Protein AF-A0A0B2RLR5-F1 (afdb_monomer_lite)

Radius of gyrat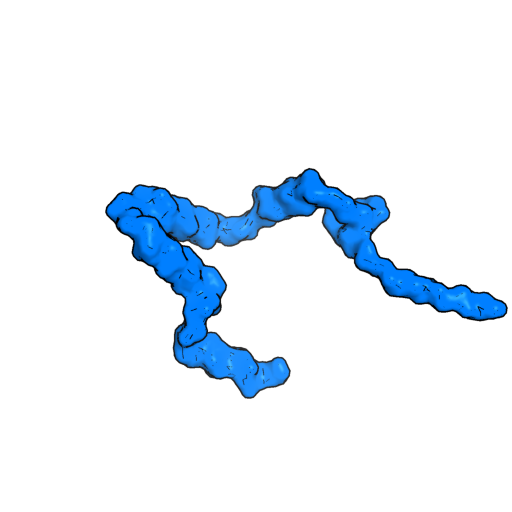ion: 19.92 Å; chains: 1; bounding box: 48×34×47 Å

Secondary structure (DSSP, 8-state):
----PPP----TTSTT----HHHHHHHHHHS---HHHHHHHHHHHHS---HHHHHHHHHHHTT-S--TTGGGTSS--

Organism: Glycine soja (NCBI:txid3848)

Sequence (77 aa):
MHQAENDAWIWKSDSSGIFSVRNAYAVLAHQNFDAEEGNFFKYIWKVSVPSNVTAFVWKLSLDRVQTRVNLKRGMWH

pLDDT: mean 75.5, std 14.92, range [38.72, 94.25]

InterPro domains:
  IPR026960 Reverse transcriptase zinc-bindin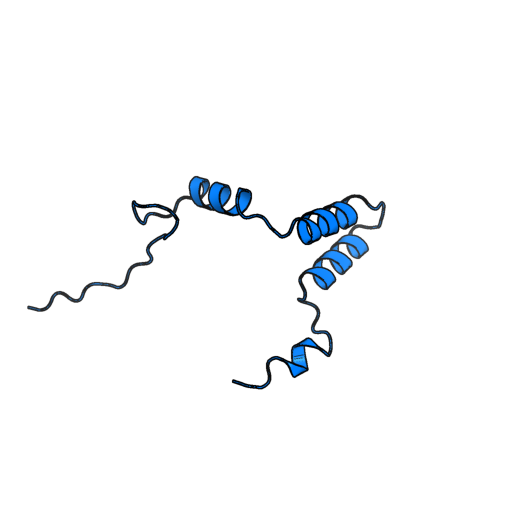g domain [PF13966] (19-76)

Foldseek 3Di:
DPDPDDDDQFDPQDPVSDDDPVSVVVVVVPPPPPPVVVVVLVVLVPDPDPPVVSVVVVCVVVVVPPDVVVVVVPPDD

Structure (mmCIF, N/CA/C/O backbone):
data_AF-A0A0B2RLR5-F1
#
_entry.id   AF-A0A0B2RLR5-F1
#
loop_
_atom_site.group_PDB
_atom_site.id
_atom_site.type_symbol
_atom_site.label_atom_id
_atom_site.label_alt_id
_atom_site.label_comp_id
_atom_site.label_asym_id
_atom_site.label_entity_id
_atom_site.label_seq_id
_atom_site.pdbx_PDB_ins_code
_atom_site.Cartn_x
_atom_site.Cartn_y
_atom_site.Cartn_z
_atom_site.occupancy
_atom_site.B_iso_or_equiv
_atom_site.auth_seq_id
_atom_site.auth_comp_id
_atom_site.auth_asym_id
_atom_site.auth_atom_id
_atom_site.pdbx_PDB_model_num
ATOM 1 N N . MET A 1 1 ? 31.347 -12.839 -30.718 1.00 38.72 1 MET A N 1
ATOM 2 C CA . MET A 1 1 ? 31.296 -12.077 -29.457 1.00 38.72 1 MET A CA 1
ATOM 3 C C . MET A 1 1 ? 29.883 -12.222 -28.924 1.00 38.72 1 MET A C 1
ATOM 5 O O . MET A 1 1 ? 28.969 -11.810 -29.622 1.00 38.72 1 MET A O 1
ATOM 9 N N . HIS A 1 2 ? 29.688 -12.904 -27.795 1.00 53.62 2 HIS A N 1
ATOM 10 C CA . HIS A 1 2 ? 28.371 -12.968 -27.159 1.00 53.62 2 HIS A CA 1
ATOM 11 C C . HIS A 1 2 ? 28.143 -11.628 -26.472 1.00 53.62 2 HIS A C 1
ATOM 13 O O . HIS A 1 2 ? 28.862 -11.281 -25.538 1.00 53.62 2 HIS A O 1
ATOM 19 N N . GLN A 1 3 ? 27.211 -10.845 -27.000 1.00 55.88 3 GLN A N 1
ATOM 20 C CA . GLN A 1 3 ? 26.764 -9.634 -26.339 1.00 55.88 3 GLN A CA 1
ATOM 21 C C . GLN A 1 3 ? 26.013 -10.082 -25.086 1.00 55.88 3 GLN A C 1
ATOM 23 O O . GLN A 1 3 ? 25.024 -10.801 -25.193 1.00 55.88 3 GLN A O 1
ATOM 28 N N . ALA A 1 4 ? 26.539 -9.747 -23.909 1.00 65.88 4 ALA A N 1
ATOM 29 C CA . ALA A 1 4 ? 25.820 -9.955 -22.664 1.00 65.88 4 ALA A CA 1
ATOM 30 C C . ALA A 1 4 ? 24.570 -9.068 -22.718 1.00 65.88 4 ALA A C 1
ATOM 32 O O . ALA A 1 4 ? 24.680 -7.841 -22.681 1.00 65.88 4 ALA A O 1
ATOM 33 N N . GLU A 1 5 ? 23.399 -9.675 -22.903 1.00 74.12 5 GLU A N 1
ATOM 34 C CA . GLU A 1 5 ? 22.141 -8.968 -22.700 1.00 74.12 5 GLU A CA 1
ATOM 35 C C . GLU A 1 5 ? 22.085 -8.550 -21.230 1.00 74.12 5 GLU A C 1
ATOM 37 O O . GLU A 1 5 ? 22.259 -9.371 -20.330 1.00 74.12 5 GLU A O 1
ATOM 42 N N . ASN A 1 6 ? 21.925 -7.250 -20.989 1.00 80.31 6 ASN A N 1
ATOM 43 C CA . ASN A 1 6 ? 21.708 -6.750 -19.641 1.00 80.31 6 ASN A CA 1
ATOM 44 C C . ASN A 1 6 ? 20.276 -7.079 -19.229 1.00 80.31 6 ASN A C 1
ATOM 46 O O . ASN A 1 6 ? 19.336 -6.743 -19.953 1.00 80.31 6 ASN A O 1
ATOM 50 N N . ASP A 1 7 ? 20.118 -7.666 -18.046 1.00 85.88 7 ASP A N 1
ATOM 51 C CA . ASP A 1 7 ? 18.804 -7.856 -17.445 1.00 85.88 7 ASP A CA 1
ATOM 52 C C . ASP A 1 7 ? 18.103 -6.502 -17.276 1.00 85.88 7 ASP A C 1
ATOM 54 O O . ASP A 1 7 ? 18.656 -5.546 -16.721 1.00 85.88 7 ASP A O 1
ATOM 58 N N . ALA A 1 8 ? 16.863 -6.425 -17.757 1.00 85.94 8 ALA A N 1
ATOM 59 C CA . ALA A 1 8 ? 16.028 -5.238 -17.669 1.00 85.94 8 ALA A CA 1
ATOM 60 C C . ALA A 1 8 ? 14.678 -5.567 -17.023 1.00 85.94 8 ALA A C 1
ATOM 62 O O . ALA A 1 8 ? 14.083 -6.621 -17.254 1.00 85.94 8 ALA A O 1
ATOM 63 N N . TRP A 1 9 ? 14.165 -4.627 -16.230 1.00 88.81 9 TRP A N 1
ATOM 64 C CA . TRP A 1 9 ? 12.820 -4.720 -15.673 1.00 88.81 9 TRP A CA 1
ATOM 65 C C . TRP A 1 9 ? 11.787 -4.359 -16.738 1.00 88.81 9 TRP A C 1
ATOM 67 O O . TRP A 1 9 ? 11.782 -3.239 -17.245 1.00 88.81 9 TRP A O 1
ATOM 77 N N . ILE A 1 10 ? 10.893 -5.301 -17.042 1.00 92.62 10 ILE A N 1
ATOM 78 C CA . ILE A 1 10 ? 9.802 -5.118 -18.004 1.00 92.62 10 ILE A CA 1
ATOM 79 C C . ILE A 1 10 ? 8.478 -5.049 -17.247 1.00 92.62 10 ILE A C 1
ATOM 81 O O . ILE A 1 10 ? 8.133 -5.941 -16.464 1.00 92.62 10 ILE A O 1
ATOM 85 N N . TRP A 1 11 ? 7.714 -3.988 -17.492 1.00 94.06 11 TRP A N 1
ATOM 86 C CA . TRP A 1 11 ? 6.383 -3.824 -16.929 1.00 94.06 11 TRP A CA 1
ATOM 87 C C . TRP A 1 11 ? 5.374 -4.708 -17.668 1.00 94.06 11 TRP A C 1
ATOM 89 O O . TRP A 1 11 ? 5.042 -4.459 -18.821 1.00 94.06 11 TRP A O 1
ATOM 99 N N . LYS A 1 12 ? 4.865 -5.748 -17.000 1.00 91.81 12 LYS A N 1
ATOM 100 C CA . LYS A 1 12 ? 4.004 -6.766 -17.632 1.00 91.81 12 LYS A CA 1
ATOM 101 C C . LYS A 1 12 ? 2.588 -6.294 -17.961 1.00 91.81 12 LYS A C 1
ATOM 103 O O . LYS A 1 12 ? 1.920 -6.928 -18.769 1.00 91.81 12 LYS A O 1
ATOM 108 N N . SER A 1 13 ? 2.117 -5.218 -17.333 1.00 88.69 13 SER A N 1
ATOM 109 C CA . SER A 1 13 ? 0.753 -4.716 -17.545 1.00 88.69 13 SER A CA 1
ATOM 110 C C . SER A 1 13 ? 0.632 -3.795 -18.765 1.00 88.69 13 SER A C 1
ATOM 112 O O . SER A 1 13 ? -0.431 -3.226 -18.995 1.00 88.69 13 SER A O 1
ATOM 114 N N . ASP A 1 14 ? 1.710 -3.614 -19.531 1.00 90.19 14 ASP A N 1
ATOM 115 C CA . ASP A 1 14 ? 1.737 -2.831 -20.763 1.00 90.19 14 ASP A CA 1
ATOM 116 C C . ASP A 1 14 ? 2.507 -3.597 -21.844 1.00 90.19 14 ASP A C 1
ATOM 118 O O . ASP A 1 14 ? 3.600 -4.101 -21.592 1.00 90.19 14 ASP A O 1
ATOM 122 N N . SER A 1 15 ? 1.964 -3.678 -23.060 1.00 90.25 15 SER A N 1
ATOM 123 C CA . SER A 1 15 ? 2.609 -4.391 -24.170 1.00 90.25 15 SER A CA 1
ATOM 124 C C . SER A 1 15 ? 3.910 -3.737 -24.640 1.00 90.25 15 SER A C 1
ATOM 126 O O . SER A 1 15 ? 4.727 -4.402 -25.268 1.00 90.25 15 SER A O 1
ATOM 128 N N . SER A 1 16 ? 4.116 -2.448 -24.349 1.00 92.06 16 SER A N 1
ATOM 129 C CA . SER A 1 16 ? 5.392 -1.766 -24.595 1.00 92.06 16 SER A CA 1
ATOM 130 C C . SER A 1 16 ? 6.488 -2.179 -23.610 1.00 92.06 16 SER A C 1
ATOM 132 O O . SER A 1 16 ? 7.658 -1.891 -23.845 1.00 92.06 16 SER A O 1
ATOM 134 N N . GLY A 1 17 ? 6.124 -2.818 -22.492 1.00 92.00 17 GLY A N 1
ATOM 135 C CA . GLY A 1 17 ? 7.053 -3.165 -21.422 1.00 92.00 17 GLY A CA 1
ATOM 136 C C . GLY A 1 17 ? 7.503 -1.980 -20.562 1.00 92.00 17 GLY A C 1
ATOM 137 O O . GLY A 1 17 ? 8.293 -2.170 -19.637 1.00 92.00 17 GLY A O 1
ATOM 138 N N . ILE A 1 18 ? 7.012 -0.766 -20.834 1.00 94.12 18 ILE A N 1
ATOM 139 C CA . ILE A 1 18 ? 7.437 0.468 -20.167 1.00 94.12 18 ILE A CA 1
ATOM 140 C C . ILE A 1 18 ? 6.521 0.771 -18.981 1.00 94.12 18 ILE A C 1
ATOM 142 O O . ILE A 1 18 ? 5.293 0.773 -19.082 1.00 94.12 18 ILE A O 1
ATOM 146 N N . PHE A 1 19 ? 7.129 1.088 -17.840 1.00 93.12 19 PHE A N 1
ATOM 147 C CA . PHE A 1 19 ? 6.392 1.556 -16.676 1.00 93.12 19 PHE A CA 1
ATOM 148 C C . PHE A 1 19 ? 5.890 2.992 -16.871 1.00 93.12 19 PHE A C 1
ATOM 150 O O . PHE A 1 19 ? 6.642 3.889 -17.254 1.00 93.12 19 PHE A O 1
ATOM 157 N N . SER A 1 20 ? 4.636 3.244 -16.496 1.00 94.25 20 SER A N 1
ATOM 158 C CA . SER A 1 20 ? 4.134 4.600 -16.278 1.00 94.25 20 SER A CA 1
ATOM 159 C C . SER A 1 20 ? 3.229 4.650 -15.053 1.00 94.25 20 SER A C 1
ATOM 161 O O . SER A 1 20 ? 2.436 3.739 -14.815 1.00 94.25 20 SER A O 1
ATOM 163 N N . VAL A 1 21 ? 3.302 5.749 -14.295 1.00 93.25 21 VAL A N 1
ATOM 164 C CA . VAL A 1 21 ? 2.471 5.963 -13.094 1.00 93.25 21 VAL A CA 1
ATOM 165 C C . VAL A 1 21 ? 0.984 5.898 -13.435 1.00 93.25 21 VAL A C 1
ATOM 167 O O . VAL A 1 21 ? 0.199 5.310 -12.696 1.00 93.25 21 VAL A O 1
ATOM 170 N N . ARG A 1 22 ? 0.598 6.459 -14.587 1.00 93.06 22 ARG A N 1
ATOM 171 C CA . ARG A 1 22 ? -0.786 6.455 -15.066 1.00 93.06 22 ARG A CA 1
ATOM 172 C C . ARG A 1 22 ? -1.307 5.035 -15.284 1.00 93.06 22 ARG A C 1
ATOM 174 O O . ARG A 1 22 ? -2.381 4.716 -14.782 1.00 93.06 22 ARG A O 1
ATOM 181 N N . ASN A 1 23 ? -0.569 4.204 -16.024 1.00 90.75 23 ASN A N 1
ATOM 182 C CA . ASN A 1 23 ? -0.994 2.830 -16.288 1.00 90.75 23 ASN A CA 1
ATOM 183 C C . ASN A 1 23 ? -0.950 1.994 -14.998 1.00 90.75 23 ASN A C 1
ATOM 185 O O . ASN A 1 23 ? -1.908 1.300 -14.679 1.00 90.75 23 ASN A O 1
ATOM 189 N N . ALA A 1 24 ? 0.094 2.147 -14.180 1.00 91.94 24 ALA A N 1
ATOM 190 C CA . ALA A 1 24 ? 0.179 1.480 -12.883 1.00 91.94 24 ALA A CA 1
ATOM 191 C C . ALA A 1 24 ? -1.030 1.786 -11.984 1.00 91.94 24 ALA A C 1
ATOM 193 O O . ALA A 1 24 ? -1.618 0.870 -11.413 1.00 91.94 24 ALA A O 1
ATOM 194 N N . TYR A 1 25 ? -1.448 3.051 -11.901 1.00 90.31 25 TYR A N 1
ATOM 195 C CA . TYR A 1 25 ? -2.624 3.426 -11.122 1.00 90.31 25 TYR A CA 1
ATOM 196 C C . TYR A 1 25 ? -3.917 2.855 -11.708 1.00 90.31 25 TYR A C 1
ATOM 198 O O . TYR A 1 25 ? -4.749 2.368 -10.954 1.00 90.31 25 TYR A O 1
ATOM 206 N N . ALA A 1 26 ? -4.081 2.862 -13.035 1.00 88.25 26 ALA A N 1
ATOM 207 C CA . ALA A 1 26 ? -5.241 2.249 -13.683 1.00 88.25 26 ALA A CA 1
ATOM 208 C C . ALA A 1 26 ? -5.325 0.744 -13.375 1.00 88.25 26 ALA A C 1
ATOM 210 O O . ALA A 1 26 ? -6.379 0.253 -12.984 1.00 88.25 26 ALA A O 1
ATOM 211 N N . VAL A 1 27 ? -4.200 0.029 -13.462 1.00 89.69 27 VAL A N 1
ATOM 212 C CA . VAL A 1 27 ? -4.115 -1.395 -13.106 1.00 89.69 27 VAL A CA 1
ATOM 213 C C . VAL A 1 27 ? -4.511 -1.625 -11.648 1.00 89.69 27 VAL A C 1
ATOM 215 O O . VAL A 1 27 ? -5.295 -2.525 -11.373 1.00 89.69 27 VAL A O 1
ATOM 218 N N . LEU A 1 28 ? -4.016 -0.804 -10.719 1.00 85.69 28 LEU A N 1
ATOM 219 C CA . LEU A 1 28 ? -4.355 -0.915 -9.296 1.00 85.69 28 LEU A CA 1
ATOM 220 C C . LEU A 1 28 ? -5.814 -0.552 -9.005 1.00 85.69 28 LEU A C 1
ATOM 222 O O . LEU A 1 28 ? -6.444 -1.183 -8.168 1.00 85.69 28 LEU A O 1
ATOM 226 N N . ALA A 1 29 ? -6.363 0.445 -9.694 1.00 81.88 29 ALA A N 1
ATOM 227 C CA . ALA A 1 29 ? -7.749 0.865 -9.520 1.00 81.88 29 ALA A CA 1
ATOM 228 C C . ALA A 1 29 ? -8.749 -0.167 -10.069 1.00 81.88 29 ALA A C 1
ATOM 230 O O . ALA A 1 29 ? -9.875 -0.243 -9.583 1.00 81.88 29 ALA A O 1
ATOM 231 N N . HIS A 1 30 ? -8.345 -0.948 -11.076 1.00 78.81 30 HIS A N 1
ATOM 232 C CA . HIS A 1 30 ? -9.140 -2.032 -11.658 1.00 78.81 30 HIS A CA 1
ATOM 233 C C . HIS A 1 30 ? -8.854 -3.408 -11.045 1.00 78.81 30 HIS A C 1
ATOM 235 O O . HIS A 1 30 ? -9.564 -4.365 -11.353 1.00 78.81 30 HIS A O 1
ATOM 241 N N . GLN A 1 31 ? -7.846 -3.529 -10.176 1.00 74.12 31 GLN A N 1
ATOM 242 C CA . GLN A 1 31 ? -7.731 -4.698 -9.317 1.00 74.12 31 GLN A CA 1
ATOM 243 C C . GLN A 1 31 ? -8.901 -4.664 -8.338 1.00 74.12 31 GLN A C 1
ATOM 245 O O . GLN A 1 31 ? -9.008 -3.768 -7.501 1.00 74.12 31 GLN A O 1
ATOM 250 N N . ASN A 1 32 ? -9.790 -5.649 -8.462 1.00 61.47 32 ASN A N 1
ATOM 251 C CA . ASN A 1 32 ? -10.769 -5.939 -7.429 1.00 61.47 32 ASN A CA 1
ATOM 252 C C . ASN A 1 32 ? -9.991 -6.387 -6.189 1.00 61.47 32 ASN A C 1
ATOM 254 O O . ASN A 1 32 ? -9.726 -7.572 -6.015 1.00 61.47 32 ASN A O 1
ATOM 258 N N . PHE A 1 33 ? -9.609 -5.435 -5.337 1.00 61.66 33 PHE A N 1
ATOM 259 C CA . PHE A 1 33 ? -9.456 -5.727 -3.919 1.00 61.66 33 PHE A CA 1
ATOM 260 C C . PHE A 1 33 ? -10.764 -6.378 -3.498 1.00 61.66 33 PHE A C 1
ATOM 262 O O . PHE A 1 33 ? -11.825 -5.845 -3.850 1.00 61.66 33 PHE A O 1
ATOM 269 N N . ASP A 1 34 ? -10.691 -7.545 -2.854 1.00 60.12 34 ASP A N 1
ATOM 270 C CA . ASP A 1 34 ? -11.877 -8.302 -2.469 1.00 60.12 34 ASP A CA 1
ATOM 271 C C . ASP A 1 34 ? -12.917 -7.330 -1.917 1.00 60.12 34 ASP A C 1
ATOM 273 O O . ASP A 1 34 ? -12.611 -6.480 -1.073 1.00 60.12 34 ASP A O 1
ATOM 277 N N . ALA A 1 35 ? -14.137 -7.379 -2.458 1.00 62.41 35 ALA A N 1
ATOM 278 C CA . ALA A 1 35 ? -15.165 -6.393 -2.130 1.00 62.41 35 ALA A CA 1
ATOM 279 C C . ALA A 1 35 ? -15.379 -6.300 -0.605 1.00 62.41 35 ALA A C 1
ATOM 281 O O . ALA A 1 35 ? -15.730 -5.242 -0.082 1.00 62.41 35 ALA A O 1
ATOM 282 N N . GLU A 1 36 ? -15.103 -7.390 0.113 1.00 62.12 36 GLU A N 1
ATOM 283 C CA . GLU A 1 36 ? -15.072 -7.466 1.570 1.00 62.12 36 GLU A CA 1
ATOM 284 C C . GLU A 1 36 ? -13.960 -6.611 2.211 1.00 62.12 36 GLU A C 1
ATOM 286 O O . GLU A 1 36 ? -14.254 -5.847 3.133 1.00 62.12 36 GLU A O 1
ATOM 291 N N . GLU A 1 37 ? -12.724 -6.636 1.699 1.00 64.38 37 GLU A N 1
ATOM 292 C CA . GLU A 1 37 ? -11.612 -5.803 2.188 1.00 64.38 37 GLU A CA 1
ATOM 293 C C . GLU A 1 37 ? -11.867 -4.312 1.939 1.00 64.38 37 GLU A C 1
ATOM 295 O O . GLU A 1 37 ? -11.732 -3.482 2.846 1.00 64.38 37 GLU A O 1
ATOM 300 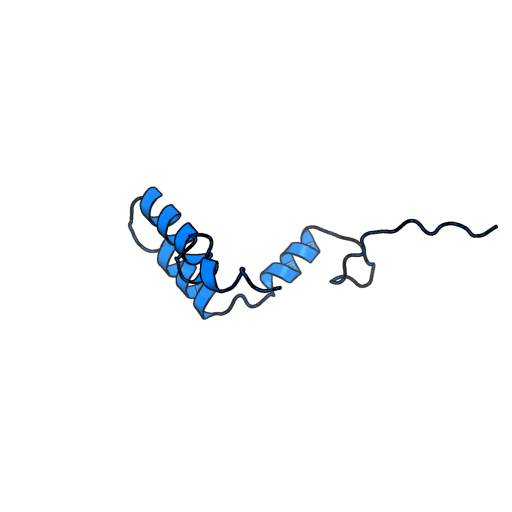N N . GLY A 1 38 ? -12.303 -3.956 0.726 1.00 68.62 38 GLY A N 1
ATOM 301 C CA . GLY A 1 38 ? -12.632 -2.571 0.377 1.00 68.62 38 GLY A CA 1
ATOM 302 C C . GLY A 1 38 ? -13.752 -1.999 1.254 1.00 68.62 38 GLY A C 1
ATOM 303 O O . GLY A 1 38 ? -13.678 -0.853 1.715 1.00 68.62 38 GLY A O 1
ATOM 304 N N . ASN A 1 39 ? -14.769 -2.814 1.551 1.00 71.88 39 ASN A N 1
ATOM 305 C CA . ASN A 1 39 ? -15.845 -2.444 2.466 1.00 71.88 39 ASN A CA 1
ATOM 306 C C . ASN A 1 39 ? -15.343 -2.300 3.907 1.00 71.88 39 ASN A C 1
ATOM 308 O O . ASN A 1 39 ? -15.669 -1.310 4.563 1.00 71.88 39 ASN A O 1
ATOM 312 N N . PHE A 1 40 ? -14.507 -3.221 4.387 1.00 76.75 40 PHE A N 1
ATOM 313 C CA . PHE A 1 40 ? -13.933 -3.174 5.729 1.00 76.75 40 PHE A CA 1
ATOM 314 C C . PHE A 1 40 ? -13.123 -1.886 5.983 1.00 76.75 40 PHE A C 1
ATOM 316 O O . PHE A 1 40 ? -13.376 -1.175 6.962 1.00 76.75 40 PHE A O 1
ATOM 323 N N . PHE A 1 41 ? -12.224 -1.501 5.069 1.00 77.00 41 PHE A N 1
ATOM 324 C CA . PHE A 1 41 ? -11.475 -0.245 5.204 1.00 77.00 41 PHE A CA 1
ATOM 325 C C . PHE A 1 41 ? -12.384 0.983 5.128 1.00 77.00 41 PHE A C 1
ATOM 327 O O . PHE A 1 41 ? -12.204 1.936 5.887 1.00 77.00 41 PHE A O 1
ATOM 334 N N . LYS A 1 42 ? -13.417 0.958 4.278 1.00 80.62 42 LYS A N 1
ATOM 335 C CA . LYS A 1 42 ? -14.425 2.025 4.222 1.00 80.62 42 LYS A CA 1
ATOM 336 C C . LYS A 1 42 ? -15.155 2.197 5.556 1.00 80.62 42 LYS A C 1
ATOM 338 O O . LYS A 1 42 ? -15.479 3.328 5.911 1.00 80.62 42 LYS A O 1
ATOM 343 N N . TYR A 1 43 ? -15.405 1.118 6.301 1.00 82.00 43 TYR A N 1
ATOM 344 C CA . TYR A 1 43 ? -15.974 1.209 7.646 1.00 82.00 43 TYR A CA 1
ATOM 345 C C . TYR A 1 43 ? -14.992 1.830 8.641 1.00 82.00 43 TYR A C 1
ATOM 347 O O . TYR A 1 43 ? -15.398 2.739 9.360 1.00 82.00 43 TYR A O 1
ATOM 355 N N . ILE A 1 44 ? -13.710 1.443 8.628 1.00 83.38 44 ILE A N 1
ATOM 356 C CA . ILE A 1 4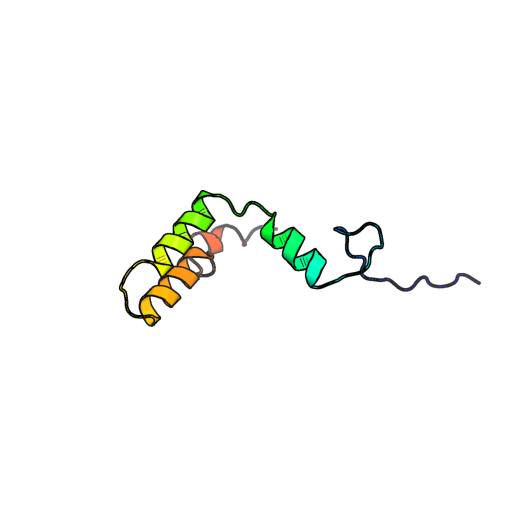4 ? -12.677 2.043 9.497 1.00 83.38 44 ILE A CA 1
ATOM 357 C C . ILE A 1 44 ? -12.662 3.572 9.377 1.00 83.38 44 ILE A C 1
ATOM 359 O O . ILE A 1 44 ? -12.662 4.272 10.388 1.00 83.38 44 ILE A O 1
ATOM 363 N N . TRP A 1 45 ? -12.688 4.095 8.150 1.00 83.00 45 TRP A N 1
ATOM 364 C CA . TRP A 1 45 ? -12.625 5.539 7.899 1.00 83.00 45 TRP A CA 1
ATOM 365 C C . TRP A 1 45 ? -13.942 6.283 8.164 1.00 83.00 45 TRP A C 1
ATOM 367 O O . TRP A 1 45 ? -13.939 7.509 8.244 1.00 83.00 45 TRP A O 1
ATOM 377 N N . LYS A 1 46 ? -15.070 5.572 8.291 1.00 83.81 46 LYS A N 1
ATOM 378 C CA . LYS A 1 46 ? -16.393 6.162 8.562 1.00 83.81 46 LYS A CA 1
ATOM 379 C C . LYS A 1 46 ? -16.716 6.296 10.045 1.00 83.81 46 LYS A C 1
ATOM 381 O O . LYS A 1 46 ? -17.581 7.097 10.397 1.00 83.81 46 LYS A O 1
ATOM 386 N N . VAL A 1 47 ? -16.096 5.495 10.907 1.00 83.00 47 VAL A N 1
ATOM 387 C CA . VAL A 1 47 ? -16.371 5.546 12.346 1.00 83.00 47 VAL A CA 1
ATOM 388 C C . VAL A 1 47 ? -15.767 6.826 12.930 1.00 83.00 47 VAL A C 1
ATOM 390 O O . VAL A 1 47 ? -14.608 7.148 12.679 1.00 83.00 47 VAL A O 1
ATOM 393 N N . SER A 1 48 ? -16.544 7.547 13.745 1.00 81.00 48 SER A N 1
ATOM 394 C CA . SER A 1 48 ? -16.063 8.698 14.519 1.00 81.00 48 SER A CA 1
ATOM 395 C C . SER A 1 48 ? -15.238 8.217 15.714 1.00 81.00 48 SER A C 1
ATOM 397 O O . SER A 1 48 ? -15.681 8.216 16.859 1.00 81.00 48 SER A O 1
ATOM 399 N N . VAL A 1 49 ? -14.038 7.724 15.426 1.00 84.19 49 VAL A N 1
ATOM 4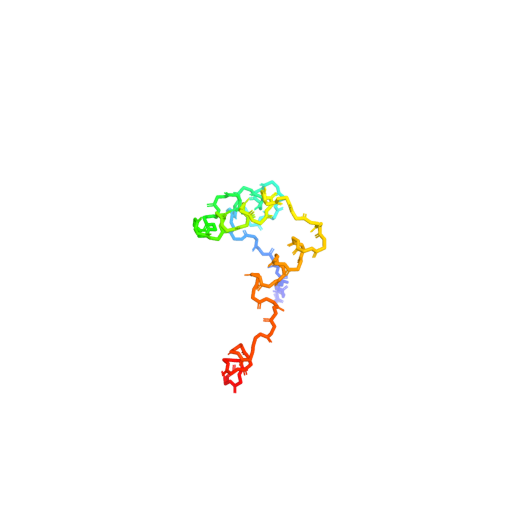00 C CA . VAL A 1 49 ? -13.026 7.382 16.424 1.00 84.19 49 VAL A CA 1
ATOM 401 C C . VAL A 1 49 ? -11.822 8.307 16.263 1.00 84.19 49 VAL A C 1
ATOM 403 O O . VAL A 1 49 ? -11.546 8.782 15.159 1.00 84.19 49 VAL A O 1
ATOM 406 N N . PRO A 1 50 ? -11.084 8.570 17.351 1.00 88.06 50 PRO A N 1
ATOM 407 C CA . PRO A 1 50 ? -9.804 9.255 17.278 1.00 88.06 50 PRO A CA 1
ATOM 408 C C . PRO A 1 50 ? -8.859 8.613 16.247 1.00 88.06 50 PRO A C 1
ATOM 410 O O . PRO A 1 50 ? -8.799 7.390 16.111 1.00 88.06 50 PRO A O 1
ATOM 413 N N . SER A 1 51 ? -8.083 9.437 15.540 1.00 83.88 51 SER A N 1
ATOM 414 C CA . SER A 1 51 ? -7.236 9.003 14.416 1.00 83.88 51 SER A CA 1
ATOM 415 C C . SER A 1 51 ? -6.189 7.948 14.792 1.00 83.88 51 SER A C 1
ATOM 417 O O . SER A 1 51 ? -5.827 7.105 13.969 1.00 83.88 51 SER A O 1
ATOM 419 N N . ASN A 1 52 ? -5.728 7.946 16.045 1.00 83.06 52 ASN A N 1
ATOM 420 C CA . ASN A 1 52 ? -4.835 6.921 16.586 1.00 83.06 52 ASN A CA 1
ATOM 421 C C . ASN A 1 52 ? -5.501 5.535 16.646 1.00 83.06 52 ASN A C 1
ATOM 423 O O . ASN A 1 52 ? -4.833 4.533 16.392 1.00 83.06 52 ASN A O 1
ATOM 427 N N . VAL A 1 53 ? -6.805 5.469 16.925 1.00 85.06 53 VAL A N 1
ATOM 428 C CA . VAL A 1 53 ? -7.580 4.220 16.938 1.00 85.06 53 VAL A CA 1
ATOM 429 C C . VAL A 1 53 ? -7.791 3.722 15.510 1.00 85.06 53 VAL A C 1
ATOM 431 O O . VAL A 1 53 ? -7.513 2.560 15.223 1.00 85.06 53 VAL A O 1
ATOM 434 N N . THR A 1 54 ? -8.183 4.604 14.588 1.00 86.69 54 THR A N 1
ATOM 435 C CA . THR A 1 54 ? -8.323 4.287 13.155 1.00 86.69 54 THR A CA 1
ATOM 436 C C . THR A 1 54 ? -7.029 3.714 12.576 1.00 86.69 54 THR A C 1
ATOM 438 O O . THR A 1 54 ? -7.040 2.665 11.933 1.00 86.69 54 THR A O 1
ATOM 441 N N . ALA A 1 55 ? -5.891 4.362 12.853 1.00 83.50 55 ALA A N 1
ATOM 442 C CA . ALA A 1 55 ? -4.581 3.916 12.388 1.00 83.50 55 ALA A CA 1
ATOM 443 C C . ALA A 1 55 ? -4.168 2.563 12.991 1.00 83.50 55 ALA A C 1
ATOM 445 O O . ALA A 1 55 ? -3.522 1.762 12.315 1.00 83.50 55 ALA A O 1
ATOM 446 N N . PHE A 1 56 ? -4.531 2.293 14.249 1.00 83.69 56 PHE A N 1
ATOM 447 C CA . PHE A 1 56 ? -4.273 1.009 14.899 1.00 83.69 56 PHE A CA 1
ATOM 448 C C . PHE A 1 56 ? -5.085 -0.128 14.266 1.00 83.69 56 PHE A C 1
ATOM 450 O O . PHE A 1 56 ? -4.511 -1.161 13.924 1.00 83.69 56 PHE A O 1
ATOM 457 N N . VAL A 1 57 ? -6.385 0.080 14.034 1.00 84.50 57 VAL A N 1
ATOM 458 C CA . VAL A 1 57 ? -7.251 -0.911 13.374 1.00 84.50 57 VAL A CA 1
ATOM 459 C C . VAL A 1 57 ? -6.797 -1.154 11.933 1.00 84.50 57 VAL A C 1
ATOM 461 O O . VAL A 1 57 ? -6.650 -2.301 11.533 1.00 84.50 57 VAL A O 1
ATOM 464 N N . TRP A 1 58 ? -6.462 -0.104 11.176 1.00 83.50 58 TRP A N 1
ATOM 465 C CA . TRP A 1 58 ? -5.907 -0.252 9.826 1.00 83.50 58 TRP A CA 1
ATOM 466 C C . TRP A 1 58 ? -4.636 -1.120 9.803 1.00 83.50 58 TRP A C 1
ATOM 468 O O . TRP A 1 58 ? -4.511 -2.014 8.967 1.00 83.50 58 TRP A O 1
ATOM 478 N N . LYS A 1 59 ? -3.714 -0.914 10.755 1.00 80.75 59 LYS A N 1
ATOM 479 C CA . LYS A 1 59 ? -2.498 -1.738 10.896 1.00 80.75 59 LYS A CA 1
ATOM 480 C C . LYS A 1 59 ? -2.798 -3.191 11.272 1.00 80.75 59 LYS A C 1
ATOM 482 O O . LYS A 1 59 ? -2.129 -4.083 10.754 1.00 80.75 59 LYS A O 1
ATOM 487 N N . LEU A 1 60 ? -3.763 -3.419 12.166 1.00 80.88 60 LEU A N 1
ATOM 488 C CA . LEU A 1 60 ? -4.218 -4.760 12.552 1.00 80.88 60 LEU A CA 1
ATOM 489 C C . LEU A 1 60 ? -4.762 -5.536 11.352 1.00 80.88 60 LEU A C 1
ATOM 491 O O . LEU A 1 60 ? -4.441 -6.706 11.181 1.00 80.88 60 LEU A O 1
ATOM 495 N N . SER A 1 61 ? -5.557 -4.875 10.520 1.00 75.12 61 SER A N 1
ATOM 496 C CA . SER A 1 61 ? -6.292 -5.513 9.431 1.00 75.12 61 SER A CA 1
ATOM 497 C C . SER A 1 61 ? -5.470 -5.814 8.191 1.00 75.12 61 SER A C 1
ATOM 499 O O . SER A 1 61 ? -5.827 -6.709 7.442 1.00 75.12 61 SER A O 1
ATOM 501 N N . LEU A 1 62 ? -4.343 -5.130 7.992 1.00 73.88 62 LEU A N 1
ATOM 502 C CA . LEU A 1 62 ? -3.373 -5.475 6.947 1.00 73.88 62 LEU A CA 1
ATOM 503 C C . LEU A 1 62 ? -2.545 -6.740 7.275 1.00 73.88 62 LEU A C 1
ATOM 505 O O . LEU A 1 62 ? -1.483 -6.932 6.688 1.00 73.88 62 LEU A O 1
ATOM 509 N N . ASP A 1 63 ? -2.966 -7.540 8.266 1.00 62.12 63 ASP A N 1
ATOM 510 C CA . ASP A 1 63 ? -2.279 -8.727 8.813 1.00 62.12 63 ASP A CA 1
ATOM 511 C C . ASP A 1 63 ? -0.787 -8.494 9.147 1.00 62.12 63 ASP A C 1
ATOM 513 O O . ASP A 1 63 ? 0.030 -9.410 9.240 1.00 62.12 63 ASP A O 1
ATOM 517 N N . ARG A 1 64 ? -0.410 -7.224 9.368 1.00 54.25 64 ARG A N 1
ATOM 518 C CA . ARG A 1 64 ? 0.939 -6.810 9.789 1.00 54.25 64 ARG A CA 1
ATOM 519 C C . ARG A 1 64 ? 1.113 -6.784 11.298 1.00 54.25 64 ARG A C 1
ATOM 521 O O . ARG A 1 64 ? 2.200 -6.479 11.788 1.00 54.25 64 ARG A O 1
ATOM 528 N N . VAL A 1 65 ? 0.065 -7.094 12.048 1.00 54.81 65 VAL A N 1
ATOM 529 C CA . VAL A 1 65 ? 0.228 -7.458 13.447 1.00 54.81 65 VAL A CA 1
ATOM 530 C C . VAL A 1 65 ? 0.511 -8.945 13.453 1.00 54.81 65 VAL A C 1
ATOM 532 O O . VAL A 1 65 ? -0.341 -9.739 13.075 1.00 54.81 65 VAL A O 1
ATOM 535 N N . GLN A 1 66 ? 1.733 -9.302 13.850 1.00 46.62 66 GLN A N 1
ATOM 536 C CA . GLN A 1 66 ? 2.169 -10.675 14.091 1.00 46.62 66 GLN A CA 1
ATOM 537 C C . GLN A 1 66 ? 1.268 -11.306 15.157 1.00 46.62 66 GLN A C 1
ATOM 539 O O . GLN A 1 66 ? 1.602 -11.380 16.337 1.00 46.62 66 GLN A O 1
ATOM 544 N N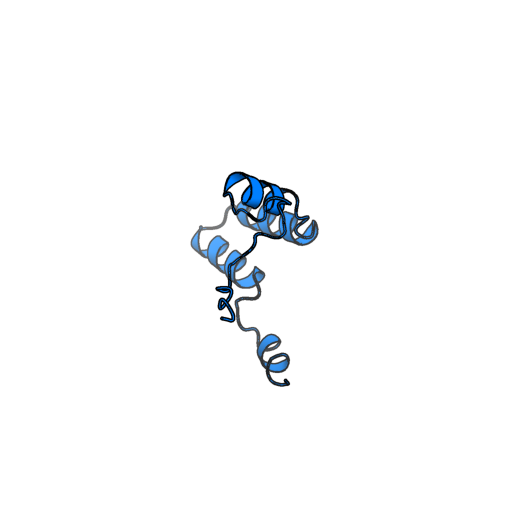 . THR A 1 67 ? 0.083 -11.751 14.759 1.00 58.72 67 THR A N 1
ATOM 545 C CA . THR A 1 67 ? -0.711 -12.642 15.580 1.00 58.72 67 THR A CA 1
ATOM 546 C C . THR A 1 67 ? 0.078 -13.943 15.683 1.00 58.72 67 THR A C 1
ATOM 548 O O . THR A 1 67 ? 0.739 -14.379 14.737 1.00 58.72 67 THR A O 1
ATOM 551 N N . ARG A 1 68 ? 0.019 -14.595 16.849 1.00 54.69 68 ARG A N 1
ATOM 552 C CA . ARG A 1 68 ? 0.648 -15.910 17.107 1.00 54.69 68 ARG A CA 1
ATOM 553 C C . ARG A 1 68 ? 0.324 -16.968 16.035 1.00 54.69 68 ARG A C 1
ATOM 555 O O . ARG A 1 68 ? 0.983 -18.001 15.980 1.00 54.69 68 ARG A O 1
ATOM 562 N N . VAL A 1 69 ? -0.690 -16.711 15.209 1.00 55.56 69 VAL A N 1
ATOM 563 C CA . VAL A 1 69 ? -1.128 -17.520 14.075 1.00 55.56 69 VAL A CA 1
ATOM 564 C C . VAL A 1 69 ? -0.161 -17.416 12.880 1.00 55.56 69 VAL A C 1
ATOM 566 O O . VAL A 1 69 ? 0.190 -18.454 12.325 1.00 55.56 69 VAL A O 1
ATOM 569 N N . ASN A 1 70 ? 0.368 -16.229 12.539 1.00 52.47 70 ASN A N 1
ATOM 570 C CA . ASN A 1 70 ? 1.313 -16.065 11.416 1.00 52.47 70 ASN A CA 1
ATOM 571 C C . ASN A 1 70 ? 2.716 -16.628 11.718 1.00 52.47 70 ASN A C 1
ATOM 573 O O . ASN A 1 70 ? 3.372 -17.172 10.831 1.00 52.47 70 ASN A O 1
ATOM 577 N N . LEU A 1 71 ? 3.144 -16.615 12.989 1.00 54.41 71 LEU A N 1
ATOM 578 C CA . LEU A 1 71 ? 4.396 -17.260 13.427 1.00 54.41 71 LEU A CA 1
ATOM 579 C C . LEU A 1 71 ? 4.402 -18.784 13.211 1.00 54.41 71 LEU A C 1
ATOM 581 O O . LEU A 1 71 ? 5.465 -19.368 13.027 1.00 54.41 71 LEU A O 1
ATOM 585 N N . LYS A 1 72 ? 3.235 -19.442 13.209 1.00 54.88 72 LYS A N 1
ATOM 586 C CA . LYS A 1 72 ? 3.142 -20.888 12.952 1.00 54.88 72 LYS A CA 1
ATOM 587 C C . LYS A 1 72 ? 3.146 -21.253 11.468 1.00 54.88 72 LYS A C 1
ATOM 589 O O . LYS A 1 72 ? 3.371 -22.417 11.154 1.00 54.88 72 LYS A O 1
ATOM 594 N N . ARG A 1 73 ? 2.890 -20.297 10.568 1.00 57.53 73 ARG A N 1
ATOM 595 C CA . ARG A 1 73 ? 2.763 -20.560 9.125 1.00 57.53 73 ARG A CA 1
ATOM 596 C C . ARG A 1 73 ? 4.044 -20.274 8.339 1.00 57.53 73 ARG A C 1
ATOM 598 O O . ARG A 1 73 ? 4.243 -20.887 7.303 1.00 57.53 73 ARG A O 1
ATOM 605 N N . GLY A 1 74 ? 4.921 -19.406 8.850 1.00 56.34 74 GLY A N 1
ATOM 606 C CA . GLY A 1 74 ? 6.198 -19.045 8.215 1.00 56.34 74 GLY A CA 1
ATOM 607 C C . GLY A 1 74 ? 7.424 -19.843 8.675 1.00 56.34 74 GLY A C 1
ATOM 608 O O . GLY A 1 74 ? 8.539 -19.438 8.372 1.00 56.34 74 GLY A O 1
ATOM 609 N N . MET A 1 75 ? 7.247 -20.926 9.443 1.00 57.53 75 MET A N 1
ATOM 610 C CA . MET A 1 75 ? 8.366 -21.737 9.955 1.00 57.53 75 MET A CA 1
ATOM 611 C C . MET A 1 75 ? 8.564 -23.073 9.226 1.00 57.53 75 MET A C 1
ATOM 613 O O . MET A 1 75 ? 9.256 -23.939 9.751 1.00 57.53 75 MET A O 1
ATOM 617 N N . TRP A 1 76 ? 7.988 -23.244 8.032 1.00 47.62 76 TRP A N 1
ATOM 618 C CA . TRP A 1 76 ? 8.348 -24.343 7.137 1.00 47.62 76 TRP A CA 1
ATOM 619 C C . TRP A 1 76 ? 8.395 -23.875 5.682 1.00 47.62 76 TRP A C 1
ATOM 621 O O . TRP A 1 76 ? 7.375 -23.446 5.140 1.00 47.62 76 TRP A O 1
ATOM 631 N N . HIS A 1 77 ? 9.591 -24.074 5.118 1.00 45.97 77 HIS A N 1
ATOM 632 C CA . HIS A 1 77 ? 10.077 -23.889 3.745 1.00 45.97 77 HIS A CA 1
ATOM 633 C C . HIS A 1 77 ? 10.606 -22.502 3.378 1.00 45.97 77 HIS A C 1
ATOM 635 O O . HIS A 1 77 ? 9.806 -21.578 3.129 1.00 45.97 77 HIS A O 1
#